Protein AF-A0A2N2I4D3-F1 (afdb_monomer_lite)

Foldseek 3Di:
DPDPPDDPVRVVCVVPPPPPDDDDDDPDDWDWDADVVVGDIDID

Radius of gyration: 14.82 Å; chains: 1; bounding box: 35×26×37 Å

Seco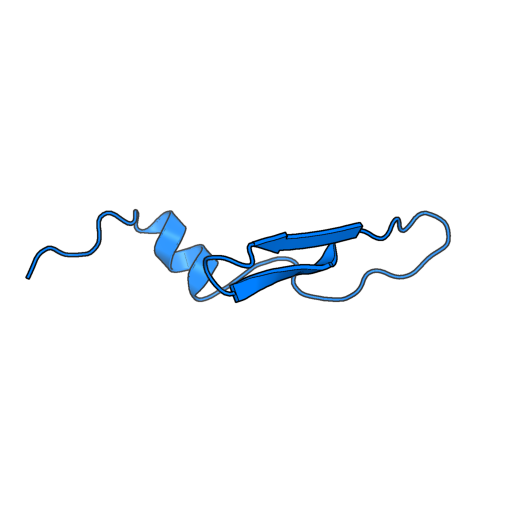ndary structure (DSSP, 8-state):
----S--HHHHHHHHS-SS-S---STT----EEEETTTTEEEE-

Sequence (44 aa):
MKSTQYSEKTLEHFRDPHNVGTLEGPNVAVGRVGNPTCGDLMDI

Structure (mmCIF, N/CA/C/O backbone):
data_AF-A0A2N2I4D3-F1
#
_entry.id   AF-A0A2N2I4D3-F1
#
loop_
_atom_site.group_PDB
_atom_site.id
_atom_site.type_symbol
_atom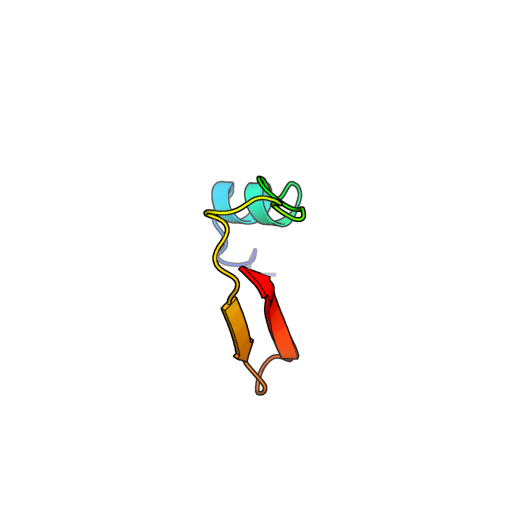_site.label_atom_id
_atom_site.label_alt_id
_atom_site.label_comp_id
_atom_site.label_asym_id
_atom_site.label_entity_id
_atom_site.label_seq_id
_atom_site.pdbx_PDB_ins_code
_atom_site.Cartn_x
_atom_site.Cartn_y
_atom_site.Cartn_z
_atom_site.occupancy
_atom_site.B_iso_or_equiv
_atom_site.auth_seq_id
_atom_site.auth_comp_id
_atom_site.auth_asym_id
_atom_site.auth_atom_id
_atom_site.pdbx_PDB_model_num
ATOM 1 N N . MET A 1 1 ? -17.922 3.525 23.140 1.00 48.75 1 MET A N 1
ATOM 2 C CA . MET A 1 1 ? -17.094 2.874 22.102 1.00 48.75 1 MET A CA 1
ATOM 3 C C . MET A 1 1 ? -15.687 3.421 22.242 1.00 48.75 1 MET A C 1
ATOM 5 O O . MET A 1 1 ? -15.539 4.635 22.189 1.00 48.75 1 MET A O 1
ATOM 9 N N . LYS A 1 2 ? -14.682 2.584 22.537 1.00 51.28 2 LYS A N 1
ATOM 10 C CA . LYS A 1 2 ? -13.294 3.064 22.559 1.00 51.28 2 LYS A CA 1
ATOM 11 C C . LYS A 1 2 ? -12.957 3.499 21.136 1.00 51.28 2 LYS A C 1
ATOM 13 O O . LYS A 1 2 ? -12.971 2.662 20.239 1.00 51.28 2 LYS A O 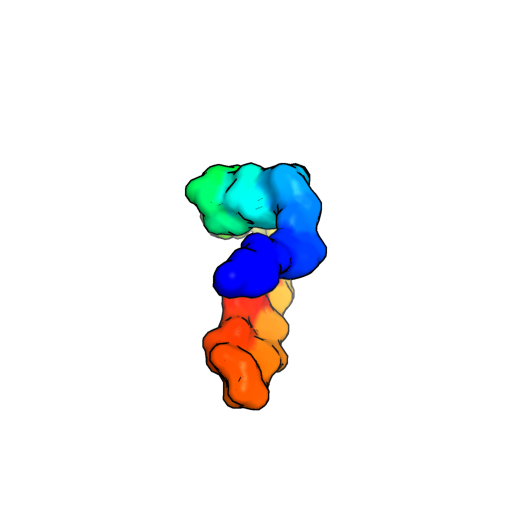1
ATOM 18 N N . SER A 1 3 ? -12.715 4.796 20.953 1.00 62.78 3 SER A N 1
ATOM 19 C CA . SER A 1 3 ? -12.021 5.296 19.771 1.00 62.78 3 SER A CA 1
ATOM 20 C C . SER A 1 3 ? -10.778 4.427 19.598 1.00 62.78 3 SER A C 1
ATOM 22 O O . SER A 1 3 ? -10.081 4.149 20.578 1.00 62.78 3 SER A O 1
ATOM 24 N N . THR A 1 4 ? -10.576 3.879 18.408 1.00 67.62 4 THR A N 1
ATOM 25 C CA . THR A 1 4 ? -9.403 3.064 18.087 1.00 67.62 4 THR A CA 1
ATOM 26 C C . THR A 1 4 ? -8.135 3.764 18.588 1.00 67.62 4 THR A C 1
ATOM 28 O O . THR A 1 4 ? -8.029 4.975 18.420 1.00 67.62 4 THR A O 1
ATOM 31 N N . GLN A 1 5 ? -7.175 3.045 19.185 1.00 82.12 5 GLN A N 1
ATOM 32 C CA . GLN A 1 5 ? -5.914 3.614 19.712 1.00 82.12 5 GLN A CA 1
ATOM 33 C C . GLN A 1 5 ? -4.959 4.139 18.614 1.00 82.12 5 GLN A C 1
ATOM 35 O O . GLN A 1 5 ? -3.743 4.153 18.786 1.00 82.12 5 GLN A O 1
ATOM 40 N N . TYR A 1 6 ? -5.484 4.529 17.458 1.00 90.50 6 TYR A N 1
ATOM 41 C CA . TYR A 1 6 ? -4.699 5.087 16.374 1.00 90.50 6 TYR A CA 1
ATOM 42 C C . TYR A 1 6 ? -4.520 6.579 16.600 1.00 90.50 6 TYR A C 1
ATOM 44 O O . TYR A 1 6 ? -5.476 7.303 16.878 1.00 90.50 6 TYR A O 1
ATOM 52 N N . SER A 1 7 ? -3.276 7.027 16.473 1.00 93.06 7 SER A N 1
ATOM 53 C CA . SER A 1 7 ? -2.974 8.451 16.445 1.00 93.06 7 SER A CA 1
ATOM 54 C C . SER A 1 7 ? -3.630 9.110 15.230 1.00 93.06 7 SER A C 1
ATOM 56 O O . SER A 1 7 ? -3.887 8.451 14.218 1.00 93.06 7 SER A O 1
ATOM 58 N N . GLU A 1 8 ? -3.841 10.422 15.298 1.00 93.56 8 GLU A N 1
ATOM 59 C CA . GLU A 1 8 ? -4.322 11.204 14.154 1.00 93.56 8 GLU A CA 1
ATOM 60 C C . GLU A 1 8 ? -3.425 11.002 12.928 1.00 93.56 8 GLU A C 1
ATOM 62 O O . GLU A 1 8 ? -3.926 10.714 11.844 1.00 93.56 8 GLU A O 1
ATOM 67 N N . LYS A 1 9 ? -2.100 11.001 13.130 1.00 93.94 9 LYS A N 1
ATOM 68 C CA . LYS A 1 9 ? -1.111 10.759 12.073 1.00 93.94 9 LYS A CA 1
ATOM 69 C C . LYS A 1 9 ? -1.286 9.395 11.401 1.00 93.94 9 LYS A C 1
ATOM 71 O O . LY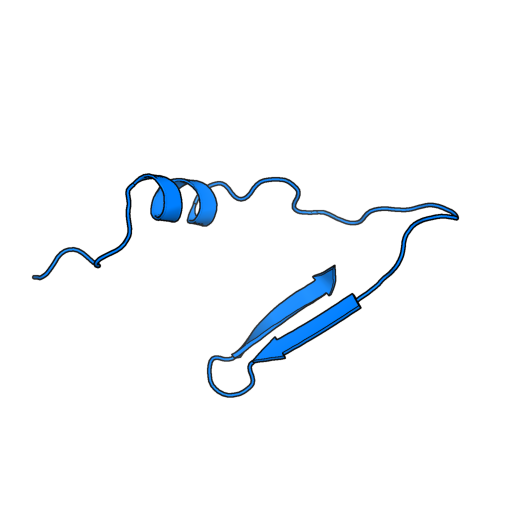S A 1 9 ? -1.174 9.287 10.184 1.00 93.94 9 LYS A O 1
ATOM 76 N N . THR A 1 10 ? -1.567 8.344 12.171 1.00 94.31 10 THR A N 1
ATOM 77 C CA . THR A 1 10 ? -1.817 7.004 11.614 1.00 94.31 10 THR A CA 1
ATOM 78 C C . THR A 1 10 ? -3.071 6.998 10.743 1.00 94.31 10 THR A C 1
ATOM 80 O O . THR A 1 10 ? -3.059 6.431 9.655 1.00 94.31 10 THR A O 1
ATOM 83 N N . LEU A 1 11 ? -4.147 7.640 11.208 1.00 94.38 11 LEU A N 1
ATOM 84 C CA . LEU A 1 11 ? -5.406 7.710 10.466 1.00 94.38 11 LEU A CA 1
ATOM 85 C C . LEU A 1 11 ? -5.298 8.573 9.204 1.00 94.38 11 LEU A C 1
ATOM 87 O O . LEU A 1 11 ? -5.965 8.273 8.219 1.00 94.38 11 LEU A O 1
ATOM 91 N N . GLU A 1 12 ? -4.476 9.620 9.230 1.00 95.75 12 GLU A N 1
ATOM 92 C CA . GLU A 1 12 ? -4.157 10.447 8.065 1.00 95.75 12 GLU A CA 1
ATOM 93 C C . GLU A 1 12 ? -3.491 9.611 6.965 1.00 95.75 12 GLU A C 1
ATOM 95 O O . GLU A 1 12 ? -4.065 9.470 5.892 1.00 95.75 12 GLU A O 1
ATOM 100 N N . HIS A 1 13 ? -2.368 8.945 7.262 1.00 96.38 13 HIS A N 1
ATOM 101 C CA . HIS A 1 13 ? -1.630 8.145 6.271 1.00 96.38 13 HIS A CA 1
ATOM 102 C C . HIS A 1 13 ? -2.431 6.937 5.766 1.00 96.38 13 HIS A C 1
ATOM 104 O O . HIS A 1 13 ? -2.215 6.468 4.655 1.00 96.38 13 HIS A O 1
ATOM 110 N N . PHE A 1 14 ? -3.348 6.409 6.582 1.00 94.62 14 PHE A N 1
ATOM 111 C CA . PHE A 1 14 ? -4.238 5.330 6.156 1.00 94.62 14 PHE A CA 1
ATOM 112 C C . PHE A 1 14 ? -5.286 5.807 5.139 1.00 94.62 14 PHE A C 1
ATOM 114 O O . PHE A 1 14 ? -5.665 5.053 4.247 1.00 94.62 14 PHE A O 1
ATOM 121 N N . ARG A 1 15 ? -5.781 7.043 5.282 1.00 95.56 15 ARG A N 1
ATOM 122 C CA . ARG A 1 15 ? -6.803 7.618 4.392 1.00 95.56 15 ARG A CA 1
ATOM 123 C C . ARG A 1 15 ? -6.203 8.270 3.149 1.00 95.56 15 ARG A C 1
ATOM 125 O O . ARG A 1 15 ? -6.849 8.240 2.108 1.00 95.56 15 ARG A O 1
ATOM 132 N N . ASP A 1 16 ? -5.008 8.838 3.274 1.00 97.38 16 ASP A N 1
ATOM 133 C CA . ASP A 1 16 ? -4.254 9.486 2.199 1.00 97.38 16 ASP A CA 1
ATOM 134 C C . ASP A 1 16 ? -2.816 8.930 2.147 1.00 97.38 16 ASP A C 1
ATOM 136 O O . ASP A 1 16 ? -1.873 9.553 2.642 1.00 97.38 16 ASP A O 1
ATOM 140 N N . PRO A 1 17 ? -2.627 7.700 1.637 1.00 96.69 17 PRO A N 1
ATOM 141 C CA . PRO A 1 17 ? -1.316 7.071 1.599 1.00 96.69 17 PRO A CA 1
ATOM 142 C C . PRO A 1 17 ? -0.410 7.741 0.562 1.00 96.69 17 PRO A C 1
ATOM 144 O O . PRO A 1 17 ? -0.744 7.873 -0.615 1.00 96.69 17 PRO A O 1
ATOM 147 N N . HIS A 1 18 ? 0.792 8.112 0.990 1.00 96.44 18 HIS A N 1
ATOM 148 C CA . HIS A 1 18 ? 1.801 8.705 0.116 1.00 96.44 18 HIS A CA 1
ATOM 149 C C . HIS A 1 18 ? 2.658 7.636 -0.575 1.00 96.44 18 HIS A C 1
ATOM 151 O O . HIS A 1 18 ? 2.912 6.571 -0.016 1.00 96.44 18 HIS A O 1
ATOM 157 N N . ASN A 1 19 ? 3.185 7.966 -1.759 1.00 95.62 19 ASN A N 1
ATOM 158 C CA . ASN A 1 19 ? 4.110 7.124 -2.537 1.00 95.62 19 ASN A CA 1
ATOM 159 C C . ASN A 1 19 ? 3.516 5.787 -3.011 1.00 95.62 19 ASN A C 1
ATOM 161 O O . ASN A 1 19 ? 4.231 4.799 -3.148 1.00 95.62 19 ASN A O 1
ATOM 165 N N . VAL A 1 20 ? 2.211 5.757 -3.279 1.00 96.50 20 VAL A N 1
ATOM 166 C CA . VAL A 1 20 ? 1.552 4.594 -3.878 1.00 96.50 20 VAL A CA 1
ATOM 167 C C . VAL A 1 20 ? 1.692 4.662 -5.396 1.00 96.50 20 VAL A C 1
ATOM 169 O O . VAL A 1 20 ? 1.260 5.628 -6.024 1.00 96.50 20 VAL A O 1
ATOM 172 N N . GLY A 1 21 ? 2.292 3.637 -5.991 1.00 94.88 21 GLY A N 1
ATOM 173 C CA . GLY A 1 21 ? 2.489 3.538 -7.433 1.00 94.88 21 GLY A CA 1
ATOM 174 C C . GLY A 1 21 ? 3.552 2.505 -7.786 1.00 94.88 21 GLY A C 1
ATOM 175 O O . GLY A 1 21 ? 4.011 1.755 -6.929 1.00 94.88 21 GLY A O 1
ATOM 176 N N . THR A 1 22 ? 3.951 2.475 -9.053 1.00 96.31 22 THR A N 1
ATOM 177 C CA . THR A 1 22 ? 5.023 1.603 -9.544 1.00 96.31 22 THR A CA 1
ATOM 178 C C . THR A 1 22 ? 6.207 2.464 -9.952 1.00 96.31 22 THR A C 1
ATOM 180 O O . THR A 1 22 ? 6.051 3.414 -10.719 1.00 96.31 22 THR A O 1
ATOM 183 N N . LEU A 1 23 ? 7.388 2.148 -9.423 1.00 96.19 23 LEU A N 1
ATOM 184 C CA . LEU A 1 23 ? 8.638 2.742 -9.879 1.00 96.19 23 LEU A CA 1
ATOM 185 C C . LEU A 1 23 ? 9.187 1.927 -11.053 1.00 96.19 23 LEU A C 1
ATOM 187 O O . LEU A 1 23 ? 9.111 0.701 -11.058 1.00 96.19 23 LEU A O 1
ATOM 191 N N . GLU A 1 24 ? 9.775 2.609 -12.031 1.00 95.88 24 GLU A N 1
ATOM 192 C CA . GLU A 1 24 ? 10.398 1.988 -13.201 1.00 95.88 24 GLU A CA 1
ATOM 193 C C . GLU A 1 24 ? 11.851 2.449 -13.346 1.00 95.88 24 GLU A C 1
ATOM 195 O O . GLU A 1 24 ? 12.210 3.568 -12.971 1.00 95.88 24 GLU A O 1
ATOM 200 N N . GLY A 1 25 ? 12.698 1.591 -13.913 1.00 96.94 25 GLY A N 1
ATOM 201 C CA . GLY A 1 25 ? 14.068 1.943 -14.273 1.00 96.94 25 GLY A CA 1
ATOM 202 C C . GLY A 1 25 ? 15.121 0.925 -13.831 1.00 96.94 25 GLY A C 1
ATOM 203 O O . GLY A 1 25 ? 14.824 -0.039 -13.129 1.00 96.94 25 GLY A O 1
ATOM 204 N N . PRO A 1 26 ? 16.384 1.143 -14.234 1.00 95.56 26 PRO A N 1
ATOM 205 C CA . PRO A 1 26 ? 17.460 0.162 -14.080 1.00 95.56 26 PRO A CA 1
ATOM 206 C C . PRO A 1 26 ? 17.895 -0.069 -12.627 1.00 95.56 26 PRO A C 1
ATOM 208 O O . PRO A 1 26 ? 18.511 -1.087 -12.334 1.00 95.56 26 PRO A O 1
ATOM 211 N N . ASN A 1 27 ? 17.586 0.868 -11.728 1.00 96.38 27 ASN A N 1
ATOM 212 C CA . ASN A 1 27 ? 17.958 0.803 -10.312 1.00 96.38 27 ASN A CA 1
ATOM 213 C C . ASN A 1 27 ? 16.764 0.479 -9.403 1.00 96.38 27 ASN A C 1
ATOM 215 O O . ASN A 1 27 ? 16.884 0.580 -8.183 1.00 96.38 27 ASN A O 1
ATOM 219 N N . VAL A 1 28 ? 15.605 0.144 -9.978 1.00 96.56 28 VAL A N 1
ATOM 220 C CA . VAL A 1 28 ? 14.429 -0.229 -9.193 1.00 96.56 28 VAL A CA 1
ATOM 221 C C . VAL A 1 28 ? 14.569 -1.686 -8.765 1.00 96.56 28 VAL A C 1
ATOM 223 O O . VAL A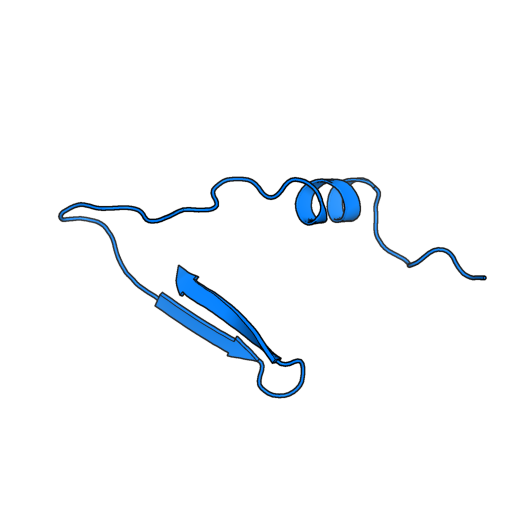 1 28 ? 14.682 -2.584 -9.598 1.00 96.56 28 VAL A O 1
ATOM 226 N N . ALA A 1 29 ? 14.579 -1.910 -7.454 1.00 95.94 29 ALA A N 1
ATOM 227 C CA . ALA A 1 29 ? 14.457 -3.236 -6.866 1.00 95.94 29 ALA A CA 1
ATOM 228 C C . ALA A 1 29 ? 12.978 -3.547 -6.613 1.00 95.94 29 ALA A C 1
ATOM 230 O O . ALA A 1 29 ? 12.200 -2.631 -6.372 1.00 95.94 29 ALA A O 1
ATOM 231 N N . VAL A 1 30 ? 12.620 -4.831 -6.653 1.00 96.44 30 VAL A N 1
ATOM 232 C CA . VAL A 1 30 ? 11.253 -5.302 -6.394 1.00 96.44 30 VAL A CA 1
ATOM 233 C C . VAL A 1 30 ? 11.232 -6.243 -5.196 1.00 96.44 30 VAL A C 1
ATOM 235 O O . VAL A 1 30 ? 12.088 -7.128 -5.073 1.00 96.44 30 VAL A O 1
ATOM 238 N N . GLY A 1 31 ? 10.252 -6.071 -4.318 1.00 96.62 31 GLY A N 1
ATOM 239 C CA . GLY A 1 31 ? 10.025 -6.918 -3.153 1.00 96.62 31 GLY A CA 1
ATOM 240 C C . GLY A 1 31 ? 8.542 -7.193 -2.944 1.00 96.62 31 GLY A C 1
ATOM 241 O O . GLY A 1 31 ? 7.696 -6.353 -3.220 1.00 96.62 31 GLY A O 1
ATOM 242 N N . ARG A 1 32 ? 8.216 -8.381 -2.431 1.00 97.62 32 ARG A N 1
ATOM 243 C CA . ARG A 1 32 ? 6.841 -8.739 -2.071 1.00 97.62 32 ARG A CA 1
ATOM 244 C C . ARG A 1 32 ? 6.806 -9.425 -0.721 1.00 97.62 32 ARG A C 1
ATOM 246 O O . ARG A 1 32 ? 7.530 -10.395 -0.495 1.00 97.62 32 ARG A O 1
ATOM 253 N N . VAL A 1 33 ? 5.951 -8.930 0.166 1.00 97.50 33 VAL A N 1
ATOM 254 C CA . VAL A 1 33 ? 5.779 -9.447 1.528 1.00 97.50 33 VAL A CA 1
ATOM 255 C C . VAL A 1 33 ? 4.290 -9.605 1.816 1.00 97.50 33 VAL A C 1
ATOM 257 O O . VAL A 1 33 ? 3.485 -8.759 1.436 1.00 97.50 33 VAL A O 1
ATOM 260 N N . GLY A 1 34 ? 3.914 -10.693 2.487 1.00 97.19 34 GLY A N 1
ATOM 261 C CA . GLY A 1 34 ? 2.530 -10.953 2.877 1.00 97.19 34 GLY A CA 1
ATOM 262 C C . GLY A 1 34 ? 2.411 -11.444 4.315 1.00 97.19 34 GLY A C 1
ATOM 263 O O . GLY A 1 34 ? 3.310 -12.112 4.829 1.00 97.19 34 GLY A O 1
ATOM 264 N N . ASN A 1 35 ? 1.282 -11.134 4.947 1.00 97.94 35 ASN A N 1
ATOM 265 C CA . ASN A 1 35 ? 0.893 -11.642 6.258 1.00 97.94 35 ASN A CA 1
ATOM 266 C C . ASN A 1 35 ? -0.390 -12.487 6.120 1.00 97.94 35 ASN A C 1
ATOM 268 O O . ASN A 1 35 ? -1.493 -11.936 6.159 1.00 97.94 35 ASN A O 1
ATOM 272 N N . PRO A 1 36 ? -0.283 -13.821 5.977 1.00 95.38 36 PRO A N 1
ATOM 273 C CA . PRO A 1 36 ? -1.430 -14.679 5.668 1.00 95.38 36 PRO A CA 1
ATOM 274 C C . PRO A 1 36 ? -2.476 -14.737 6.787 1.00 95.38 36 PRO A C 1
ATOM 276 O O . PRO A 1 36 ? -3.632 -15.045 6.521 1.00 95.38 36 PRO A O 1
ATOM 279 N N . THR A 1 37 ? -2.093 -14.428 8.026 1.00 97.94 37 THR A N 1
ATOM 280 C CA . THR A 1 37 ? -3.016 -14.413 9.166 1.00 97.94 37 THR A CA 1
ATOM 281 C C . THR A 1 37 ? -4.042 -13.285 9.048 1.00 97.94 37 THR A C 1
ATOM 283 O O . THR A 1 37 ? -5.201 -13.473 9.407 1.00 97.94 37 THR A O 1
ATOM 286 N N . CYS A 1 38 ? -3.622 -12.123 8.541 1.00 96.00 38 CYS A N 1
ATOM 287 C CA . CYS A 1 38 ? -4.478 -10.944 8.384 1.00 96.00 38 CYS A CA 1
ATOM 288 C C . CYS A 1 38 ? -4.962 -10.741 6.940 1.00 96.00 38 CYS A C 1
ATOM 290 O O . CYS A 1 38 ? -5.953 -10.052 6.725 1.00 96.00 38 CYS A O 1
ATOM 292 N N . GLY A 1 39 ? -4.283 -11.350 5.961 1.00 96.69 39 GLY A N 1
ATOM 293 C CA . GLY A 1 39 ? -4.544 -11.153 4.533 1.00 96.69 39 GLY A CA 1
ATOM 294 C C . GLY A 1 39 ? -3.820 -9.948 3.924 1.00 96.69 39 GLY A C 1
ATOM 295 O O . GLY A 1 39 ? -4.087 -9.608 2.775 1.00 96.69 39 GLY A O 1
ATOM 296 N N . ASP A 1 40 ? -2.905 -9.316 4.664 1.00 97.56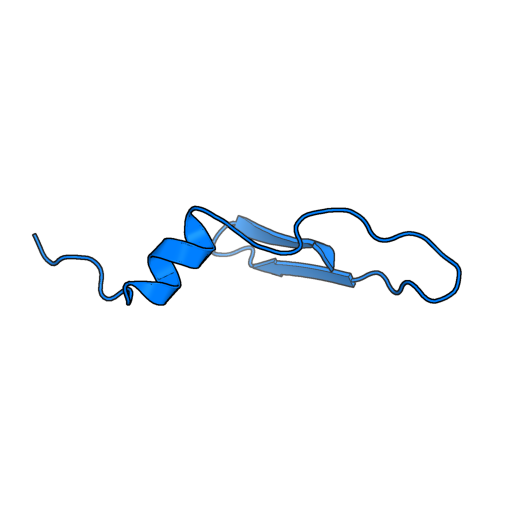 40 ASP A N 1
ATOM 297 C CA . ASP A 1 40 ? -2.176 -8.140 4.189 1.00 97.56 40 ASP A CA 1
ATOM 298 C C . ASP A 1 40 ? -1.116 -8.528 3.153 1.00 97.56 40 ASP A C 1
ATOM 300 O O . ASP A 1 40 ? -0.428 -9.548 3.286 1.00 97.56 40 ASP A O 1
ATOM 304 N N . LEU A 1 41 ? -0.940 -7.670 2.153 1.00 97.25 41 LEU A N 1
ATOM 305 C CA . LEU A 1 41 ? 0.081 -7.796 1.123 1.00 97.25 41 LEU A CA 1
ATOM 306 C C . LEU A 1 41 ? 0.701 -6.427 0.844 1.00 97.25 41 LEU A C 1
ATOM 308 O O . LEU A 1 41 ? -0.016 -5.435 0.732 1.00 97.25 41 LEU A O 1
ATOM 312 N N . MET A 1 42 ? 2.021 -6.399 0.687 1.00 96.88 42 MET A N 1
ATOM 313 C CA . MET A 1 42 ? 2.762 -5.216 0.275 1.00 96.88 42 MET A CA 1
ATOM 314 C C . MET A 1 42 ? 3.724 -5.569 -0.859 1.00 96.88 42 MET A C 1
ATOM 316 O O . MET A 1 42 ? 4.514 -6.511 -0.738 1.00 96.88 42 MET A O 1
ATOM 320 N N . ASP A 1 43 ? 3.645 -4.785 -1.930 1.00 96.94 43 ASP A N 1
ATOM 321 C CA . ASP A 1 43 ? 4.633 -4.737 -3.003 1.00 96.94 43 ASP A CA 1
ATOM 322 C C . ASP A 1 43 ? 5.512 -3.496 -2.777 1.00 96.94 43 ASP A C 1
ATOM 324 O O . ASP A 1 43 ? 4.998 -2.419 -2.460 1.00 96.94 43 ASP A O 1
ATOM 328 N N . ILE A 1 44 ? 6.829 -3.684 -2.862 1.00 93.56 44 ILE A N 1
ATOM 329 C CA . ILE A 1 44 ? 7.877 -2.677 -2.636 1.00 93.56 44 ILE A CA 1
ATOM 330 C C . ILE A 1 44 ? 8.669 -2.509 -3.926 1.00 93.56 44 ILE A C 1
ATOM 332 O O . ILE A 1 44 ? 9.047 -3.558 -4.503 1.00 93.56 44 ILE A O 1
#

pLDDT: mean 92.12, std 11.44, range [48.75, 97.94]